Protein AF-A0A8J2HDI1-F1 (afdb_monomer_lite)

Secondary structure (DSSP, 8-state):
-HHHHHHHHHHHHHTT-HHHHHH-HHHHHHHHHHHHHTTS-HHHHHHHHHHHHHHTHHHHHHTHHHHHIIIIII-HHHH--TT-S--STHHHHHHHHHHHHHH-SPPPGGGG-

Radius of gyration: 18.05 Å; chains: 1; bounding box: 37×50×41 Å

pLDDT: mean 78.97, std 8.66, range [44.94, 89.06]

Structure (mmCIF, N/CA/C/O backbone):
data_AF-A0A8J2HDI1-F1
#
_entry.id   AF-A0A8J2HDI1-F1
#
loop_
_atom_site.group_PDB
_atom_site.id
_atom_site.type_symbol
_atom_site.label_atom_id
_atom_site.label_alt_id
_atom_site.label_comp_id
_atom_site.label_asym_id
_atom_site.label_entity_id
_atom_site.label_seq_id
_atom_site.pdbx_PDB_ins_code
_atom_site.Cartn_x
_atom_site.Cartn_y
_atom_site.Cartn_z
_atom_site.occupancy
_atom_site.B_iso_or_equiv
_atom_site.auth_seq_id
_atom_site.auth_comp_id
_atom_site.auth_asym_id
_atom_site.auth_atom_id
_atom_site.pdbx_PDB_model_num
ATOM 1 N N . MET A 1 1 ? 8.992 -4.449 -4.730 1.00 56.69 1 MET A N 1
ATOM 2 C CA . MET A 1 1 ? 9.038 -4.461 -3.252 1.00 56.69 1 MET A CA 1
ATOM 3 C C . MET A 1 1 ? 9.467 -3.105 -2.690 1.00 56.69 1 MET A C 1
ATOM 5 O O . MET A 1 1 ? 8.625 -2.452 -2.093 1.00 56.69 1 MET A O 1
ATOM 9 N N . PHE A 1 2 ? 10.698 -2.624 -2.924 1.00 65.44 2 PHE A N 1
ATOM 10 C CA . PHE A 1 2 ? 11.190 -1.365 -2.320 1.00 65.44 2 PHE A CA 1
ATOM 11 C C . PHE A 1 2 ? 10.378 -0.112 -2.709 1.00 65.44 2 PHE A C 1
ATOM 13 O O . PHE A 1 2 ? 10.283 0.841 -1.946 1.00 65.44 2 PHE A O 1
ATOM 20 N N . GLU A 1 3 ? 9.742 -0.105 -3.879 1.00 72.00 3 GLU A N 1
ATOM 21 C CA . GLU A 1 3 ? 8.920 1.035 -4.310 1.00 72.00 3 GLU A CA 1
ATOM 22 C C . GLU A 1 3 ? 7.535 1.073 -3.707 1.00 72.00 3 GLU A C 1
ATOM 24 O O . GLU A 1 3 ? 7.031 2.148 -3.411 1.00 72.00 3 GLU A O 1
ATOM 29 N N . ILE A 1 4 ? 6.938 -0.097 -3.506 1.00 74.50 4 ILE A N 1
ATOM 30 C CA . ILE A 1 4 ? 5.657 -0.211 -2.817 1.00 74.50 4 ILE A CA 1
ATOM 31 C C . ILE A 1 4 ? 5.845 0.199 -1.361 1.00 74.50 4 ILE A C 1
ATOM 33 O O . ILE A 1 4 ? 5.030 0.941 -0.829 1.00 74.50 4 ILE A O 1
ATOM 37 N N . TYR A 1 5 ? 6.977 -0.176 -0.764 1.00 78.31 5 TYR A N 1
ATOM 38 C CA . TYR A 1 5 ? 7.394 0.324 0.539 1.00 78.31 5 TYR A CA 1
ATOM 39 C C . TYR A 1 5 ? 7.503 1.850 0.580 1.00 78.31 5 TYR A C 1
ATOM 41 O O . 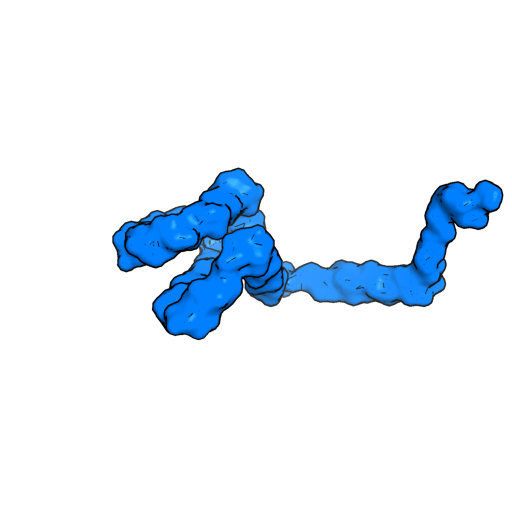TYR A 1 5 ? 6.859 2.487 1.409 1.00 78.31 5 TYR A O 1
ATOM 49 N N . GLN A 1 6 ? 8.234 2.456 -0.360 1.00 79.44 6 GLN A N 1
ATOM 50 C CA . GLN A 1 6 ? 8.319 3.916 -0.437 1.00 79.44 6 GLN A CA 1
ATOM 51 C C . GLN A 1 6 ? 6.963 4.581 -0.699 1.00 79.44 6 GLN A C 1
ATOM 53 O O . GLN A 1 6 ? 6.709 5.658 -0.171 1.00 79.44 6 GLN A O 1
ATOM 58 N N . ALA A 1 7 ? 6.094 3.969 -1.502 1.00 81.94 7 ALA A N 1
ATOM 59 C CA . ALA A 1 7 ? 4.758 4.484 -1.770 1.00 81.94 7 ALA A CA 1
ATOM 60 C C . ALA A 1 7 ? 3.865 4.423 -0.522 1.00 81.94 7 ALA A C 1
ATOM 62 O O . ALA A 1 7 ? 3.168 5.394 -0.235 1.00 81.94 7 ALA A O 1
ATOM 63 N N . ILE A 1 8 ? 3.934 3.333 0.251 1.00 82.00 8 ILE A N 1
ATOM 64 C CA . ILE A 1 8 ? 3.245 3.202 1.540 1.00 82.00 8 ILE A CA 1
ATOM 65 C C . ILE A 1 8 ? 3.752 4.258 2.514 1.00 82.00 8 ILE A C 1
ATOM 67 O O . ILE A 1 8 ? 2.925 4.998 3.032 1.00 82.00 8 ILE A O 1
ATOM 71 N N . ILE A 1 9 ? 5.070 4.416 2.676 1.00 82.94 9 ILE A N 1
ATOM 72 C CA . ILE A 1 9 ? 5.635 5.433 3.577 1.00 82.94 9 ILE A CA 1
ATOM 73 C C . ILE A 1 9 ? 5.221 6.845 3.163 1.00 82.94 9 ILE A C 1
ATOM 75 O O . ILE A 1 9 ? 4.746 7.631 3.974 1.00 82.94 9 ILE A O 1
ATOM 79 N N . LYS A 1 10 ? 5.356 7.189 1.878 1.00 85.81 10 LYS A N 1
ATOM 80 C CA . LYS A 1 10 ? 4.947 8.514 1.396 1.00 85.81 10 LYS A CA 1
ATOM 81 C C . LYS A 1 10 ? 3.469 8.772 1.670 1.00 85.81 10 LYS A C 1
ATOM 83 O O . LYS A 1 10 ? 3.098 9.894 2.006 1.00 85.81 10 LYS A O 1
ATOM 88 N N . LYS A 1 11 ? 2.626 7.744 1.537 1.00 86.12 11 LYS A N 1
ATOM 89 C CA . LYS A 1 11 ? 1.195 7.865 1.803 1.00 86.12 11 LYS A CA 1
ATOM 90 C C . LYS A 1 11 ? 0.883 7.942 3.297 1.00 86.12 11 LYS A C 1
ATOM 92 O O . LYS A 1 11 ? 0.012 8.727 3.654 1.00 86.12 11 LYS A O 1
ATOM 97 N N . THR A 1 12 ? 1.577 7.194 4.156 1.00 84.44 12 THR A N 1
ATOM 98 C CA . THR A 1 12 ? 1.414 7.294 5.617 1.00 84.44 12 THR A CA 1
ATOM 99 C C . THR A 1 12 ? 1.789 8.684 6.108 1.00 84.44 12 THR A C 1
ATOM 101 O O . THR A 1 12 ? 1.011 9.283 6.841 1.00 84.44 12 THR A O 1
ATOM 104 N N . THR A 1 13 ? 2.900 9.246 5.622 1.00 85.69 13 THR A N 1
ATOM 105 C CA . THR A 1 13 ? 3.313 10.620 5.949 1.00 85.69 13 THR A CA 1
ATOM 106 C C . THR A 1 13 ? 2.314 11.650 5.418 1.00 85.69 13 THR A C 1
ATOM 108 O O . THR A 1 13 ? 1.929 12.568 6.133 1.00 85.69 13 THR A O 1
ATOM 111 N N . ALA A 1 14 ? 1.814 11.486 4.187 1.00 86.62 14 ALA A N 1
ATOM 112 C CA . ALA A 1 14 ? 0.796 12.384 3.631 1.00 86.62 14 ALA A CA 1
ATOM 113 C C . ALA A 1 14 ? -0.531 12.358 4.414 1.00 86.62 14 ALA A C 1
ATOM 115 O O . ALA A 1 14 ? -1.268 13.341 4.410 1.00 86.62 14 ALA A O 1
ATOM 116 N N . LEU A 1 15 ? -0.842 11.237 5.068 1.00 85.38 15 LEU A N 1
ATOM 117 C CA . LEU A 1 15 ? -2.024 11.068 5.914 1.00 85.38 15 LEU A CA 1
ATOM 118 C C . LEU A 1 15 ? -1.760 11.388 7.396 1.00 85.38 15 LEU A C 1
ATOM 120 O O . LEU A 1 15 ? -2.685 11.249 8.190 1.00 85.38 15 LEU A O 1
ATOM 124 N N . LYS A 1 16 ? -0.544 11.830 7.758 1.00 85.44 16 LYS A N 1
ATOM 125 C CA . LYS A 1 16 ? -0.118 12.119 9.140 1.00 85.44 16 LYS A CA 1
ATOM 126 C C . LYS A 1 16 ? -0.303 10.930 10.098 1.00 85.44 16 LYS A C 1
ATOM 128 O O . LYS A 1 16 ? -0.759 11.090 11.224 1.00 85.44 16 LYS A O 1
ATOM 133 N N . LEU A 1 17 ? -0.022 9.721 9.607 1.00 83.44 17 LEU A N 1
ATOM 134 C CA . LEU A 1 17 ? -0.140 8.461 10.359 1.00 83.44 17 LEU A CA 1
ATOM 135 C C . LEU A 1 17 ? 1.201 7.996 10.952 1.00 83.44 17 LEU A C 1
ATOM 137 O O . LEU A 1 17 ? 1.280 6.920 11.534 1.00 83.44 17 LEU A O 1
ATOM 141 N N . ASP A 1 18 ? 2.262 8.768 10.751 1.00 83.44 18 ASP A N 1
ATOM 142 C CA . ASP A 1 18 ? 3.635 8.486 11.164 1.00 83.44 18 ASP A CA 1
ATOM 143 C C . ASP A 1 18 ? 3.762 8.275 12.676 1.00 83.44 18 ASP A C 1
ATOM 145 O O . ASP A 1 18 ? 4.265 7.232 13.090 1.00 83.44 18 ASP A O 1
ATOM 149 N N . THR A 1 19 ? 3.203 9.172 13.489 1.00 83.00 19 THR A N 1
ATOM 150 C CA . THR A 1 19 ? 3.203 9.042 14.956 1.00 83.00 19 THR A CA 1
ATOM 151 C C . THR A 1 19 ? 2.489 7.773 15.426 1.00 83.00 19 THR A C 1
ATOM 153 O O . THR A 1 19 ? 3.024 7.021 16.233 1.00 83.00 19 THR A O 1
ATOM 156 N N . LEU A 1 20 ? 1.329 7.454 14.841 1.00 80.81 20 LEU A N 1
ATOM 157 C CA . LEU A 1 20 ? 0.558 6.247 15.171 1.00 80.81 20 LEU A CA 1
ATOM 158 C C . LEU A 1 20 ? 1.324 4.953 14.860 1.00 80.81 20 LEU A C 1
ATOM 160 O O . LEU A 1 20 ? 1.240 3.978 15.606 1.00 80.81 20 LEU A O 1
ATOM 164 N N . ILE A 1 21 ? 2.081 4.937 13.761 1.00 82.00 21 ILE A N 1
ATOM 165 C CA . ILE A 1 21 ? 2.916 3.793 13.371 1.00 82.00 21 ILE A CA 1
ATOM 166 C C . ILE A 1 21 ? 4.150 3.685 14.276 1.00 82.00 21 ILE A C 1
ATOM 168 O O . ILE A 1 21 ? 4.669 2.588 14.485 1.00 82.00 21 ILE A O 1
ATOM 172 N N . GLU A 1 22 ? 4.657 4.797 14.799 1.00 83.19 22 GLU A N 1
ATOM 173 C CA . GLU A 1 22 ? 5.800 4.785 15.708 1.00 83.19 22 GLU A CA 1
ATOM 174 C C . GLU A 1 22 ? 5.430 4.349 17.125 1.00 83.19 22 GLU A C 1
ATOM 176 O O . GLU A 1 22 ? 6.159 3.548 17.710 1.00 83.19 22 GLU A O 1
ATOM 181 N N . GLU A 1 23 ? 4.288 4.806 17.630 1.00 86.31 23 GLU A N 1
ATOM 182 C CA . GLU A 1 23 ? 3.813 4.535 18.989 1.00 86.31 23 GLU A CA 1
ATOM 183 C C . GLU A 1 23 ? 3.250 3.117 19.163 1.00 86.31 23 GLU A C 1
ATOM 185 O O . GLU A 1 23 ? 3.318 2.554 20.256 1.00 86.31 23 GLU A O 1
ATOM 190 N N . ARG A 1 24 ? 2.693 2.518 18.100 1.00 87.12 24 ARG A N 1
ATOM 191 C CA . ARG A 1 24 ? 2.010 1.217 18.174 1.00 87.12 24 ARG A CA 1
ATOM 192 C C . ARG A 1 24 ? 2.656 0.173 17.265 1.00 87.12 24 ARG A C 1
ATOM 194 O O . ARG A 1 24 ? 2.500 0.194 16.043 1.00 87.12 24 ARG A O 1
ATOM 201 N N . GLU A 1 25 ? 3.308 -0.824 17.865 1.00 86.94 25 GLU A N 1
ATOM 202 C CA . GLU A 1 25 ? 3.968 -1.912 17.118 1.00 86.94 25 GLU A CA 1
ATOM 203 C C . GLU A 1 25 ? 2.975 -2.739 16.275 1.00 86.94 25 GLU A C 1
ATOM 205 O O . GLU A 1 25 ? 3.318 -3.222 15.195 1.00 86.94 25 GLU A O 1
ATOM 210 N N . GLU A 1 26 ? 1.713 -2.833 16.699 1.00 85.50 26 GLU A N 1
ATOM 211 C CA . GLU A 1 26 ? 0.642 -3.513 15.957 1.00 85.50 26 GLU A CA 1
ATOM 212 C C . GLU A 1 26 ? 0.461 -2.942 14.539 1.00 85.50 26 GLU A C 1
ATOM 214 O O . GLU A 1 26 ? 0.343 -3.691 13.562 1.00 85.50 26 GLU A O 1
ATOM 219 N N . PHE A 1 27 ? 0.554 -1.616 14.394 1.00 84.81 27 PHE A N 1
ATOM 220 C CA . PHE A 1 27 ? 0.443 -0.933 13.105 1.00 84.81 27 PHE A CA 1
ATOM 221 C C . PHE A 1 27 ? 1.654 -1.211 12.212 1.00 84.81 27 PHE A C 1
ATOM 223 O O . PHE A 1 27 ? 1.503 -1.388 10.999 1.00 84.81 27 PHE A O 1
ATOM 230 N N . ARG A 1 28 ? 2.855 -1.343 12.789 1.00 85.94 28 ARG A N 1
ATOM 231 C CA . ARG A 1 28 ? 4.060 -1.745 12.043 1.00 85.94 28 ARG A CA 1
ATOM 232 C C . ARG A 1 28 ? 3.933 -3.163 11.513 1.00 85.94 28 ARG A C 1
ATOM 234 O O . ARG A 1 28 ? 4.252 -3.416 10.349 1.00 85.94 28 ARG A O 1
ATOM 241 N N . VAL A 1 29 ? 3.434 -4.088 12.331 1.00 87.88 29 VAL A N 1
ATOM 242 C CA . VAL A 1 29 ? 3.163 -5.467 11.906 1.00 87.88 29 VAL A CA 1
ATOM 243 C C . VAL A 1 29 ? 2.123 -5.489 10.785 1.00 87.88 29 VAL A C 1
ATOM 245 O O . VAL A 1 29 ? 2.302 -6.205 9.798 1.00 87.88 29 VAL A O 1
ATOM 248 N N . LEU A 1 30 ? 1.072 -4.676 10.878 1.00 86.50 30 LEU A N 1
ATOM 249 C CA . LEU A 1 30 ? 0.047 -4.591 9.843 1.00 86.50 30 LEU A CA 1
ATOM 250 C C . LEU A 1 30 ? 0.584 -4.000 8.528 1.00 86.50 30 LEU A C 1
ATOM 252 O O . LEU A 1 30 ? 0.292 -4.534 7.457 1.00 86.50 30 LEU A O 1
ATOM 256 N N . ILE A 1 31 ? 1.446 -2.982 8.583 1.00 84.19 31 ILE A N 1
ATOM 257 C CA . ILE A 1 31 ? 2.147 -2.456 7.401 1.00 84.19 31 ILE A CA 1
ATOM 258 C C . ILE A 1 31 ? 3.060 -3.516 6.779 1.00 84.19 31 ILE A C 1
ATOM 260 O O . ILE A 1 31 ? 3.076 -3.671 5.558 1.00 84.19 31 ILE A O 1
ATOM 264 N N . ARG A 1 32 ? 3.781 -4.303 7.587 1.00 86.00 32 ARG A N 1
ATOM 265 C CA . ARG A 1 32 ? 4.584 -5.435 7.089 1.00 86.00 32 ARG A CA 1
ATOM 266 C C . ARG A 1 32 ? 3.711 -6.480 6.388 1.00 86.00 32 ARG A C 1
ATOM 268 O O . ARG A 1 32 ? 4.085 -6.953 5.315 1.00 86.00 32 ARG A O 1
ATOM 275 N N . LYS A 1 33 ? 2.528 -6.791 6.930 1.00 87.81 33 LYS A N 1
ATOM 276 C CA . LYS A 1 33 ? 1.551 -7.680 6.278 1.00 87.81 33 LYS A CA 1
ATOM 277 C C . LYS A 1 33 ? 1.061 -7.096 4.952 1.00 87.81 33 LYS A C 1
ATOM 279 O O . LYS A 1 33 ? 1.097 -7.801 3.949 1.00 87.81 33 LYS A O 1
ATOM 284 N N . LEU A 1 34 ? 0.711 -5.807 4.910 1.00 84.56 34 LEU A N 1
ATOM 285 C CA . LEU A 1 34 ? 0.349 -5.094 3.676 1.00 84.56 34 LEU A CA 1
ATOM 286 C C . LEU A 1 34 ? 1.462 -5.165 2.621 1.00 84.56 34 LEU A C 1
ATOM 288 O O . LEU A 1 34 ? 1.193 -5.431 1.455 1.00 84.56 34 LEU A O 1
ATOM 292 N N . LEU A 1 35 ? 2.724 -4.991 3.014 1.00 83.31 35 LEU A N 1
ATOM 293 C CA . LEU A 1 35 ? 3.872 -5.133 2.110 1.00 83.31 35 LEU A CA 1
ATOM 294 C C . LEU A 1 35 ? 4.018 -6.561 1.577 1.00 83.31 35 LEU A C 1
ATOM 296 O O . LEU A 1 35 ? 4.341 -6.748 0.402 1.00 83.31 35 LEU A O 1
ATOM 300 N N . GLY A 1 36 ? 3.756 -7.555 2.427 1.00 85.06 36 GLY A N 1
ATOM 301 C CA . GLY A 1 36 ? 3.734 -8.967 2.053 1.00 85.06 36 GLY A CA 1
ATOM 302 C C . GLY A 1 36 ? 2.658 -9.287 1.015 1.00 85.06 36 GLY A C 1
ATOM 303 O O . GLY A 1 36 ? 2.917 -10.065 0.099 1.00 85.06 36 GLY A O 1
ATOM 304 N N . LEU A 1 37 ? 1.499 -8.621 1.078 1.00 84.75 37 LEU A N 1
ATOM 305 C CA . LEU A 1 37 ? 0.432 -8.770 0.078 1.00 84.75 37 LEU A CA 1
ATOM 306 C C . LEU A 1 37 ? 0.912 -8.427 -1.334 1.00 84.75 37 LEU A C 1
ATOM 308 O O . LEU A 1 37 ? 0.527 -9.081 -2.295 1.00 84.75 37 LEU A O 1
ATOM 312 N N . ALA A 1 38 ? 1.826 -7.468 -1.474 1.00 82.38 38 ALA A N 1
ATOM 313 C CA . ALA A 1 38 ? 2.366 -7.083 -2.776 1.00 82.38 38 ALA A CA 1
ATOM 314 C C . ALA A 1 38 ? 3.202 -8.193 -3.447 1.00 82.38 38 ALA A C 1
ATOM 316 O O . ALA A 1 38 ? 3.535 -8.092 -4.631 1.00 82.38 38 ALA A O 1
ATOM 317 N N . LEU A 1 39 ? 3.570 -9.241 -2.705 1.00 83.62 39 LEU A N 1
ATOM 318 C CA . LEU A 1 39 ? 4.288 -10.405 -3.219 1.00 83.62 39 LEU A CA 1
ATOM 319 C C . LEU A 1 39 ? 3.354 -11.519 -3.705 1.00 83.62 39 LEU A C 1
ATOM 321 O O . LEU A 1 39 ? 3.846 -12.451 -4.332 1.00 83.62 39 LEU A O 1
ATOM 325 N N . LEU A 1 40 ? 2.046 -11.436 -3.451 1.00 85.94 40 LEU A N 1
ATOM 326 C CA . LEU A 1 40 ? 1.063 -12.418 -3.912 1.00 85.94 40 LEU A CA 1
ATOM 327 C C . LEU A 1 40 ? 0.614 -12.141 -5.360 1.00 85.94 40 LEU A C 1
ATOM 329 O O . LEU A 1 40 ? 0.676 -10.997 -5.830 1.00 85.94 40 LEU A O 1
ATOM 333 N N . PRO A 1 41 ? 0.161 -13.169 -6.100 1.00 82.25 41 PRO A N 1
ATOM 334 C CA . PRO A 1 41 ? -0.504 -12.971 -7.384 1.00 82.25 41 PRO A CA 1
ATOM 335 C C . PRO A 1 41 ? -1.786 -12.147 -7.202 1.00 82.25 41 PRO A C 1
ATOM 337 O O . PRO A 1 41 ? -2.462 -12.242 -6.180 1.00 82.25 41 PRO A O 1
ATOM 340 N N . ALA A 1 42 ? -2.139 -11.339 -8.207 1.00 80.12 42 ALA A N 1
ATOM 341 C CA . ALA A 1 42 ? -3.258 -10.393 -8.127 1.00 80.12 42 ALA A CA 1
ATOM 342 C C . ALA A 1 42 ? -4.609 -11.040 -7.763 1.00 80.12 42 ALA A C 1
ATOM 344 O O . ALA A 1 42 ? -5.426 -10.408 -7.098 1.00 80.12 42 ALA A O 1
ATOM 345 N N . THR A 1 43 ? -4.815 -12.305 -8.137 1.00 82.94 43 THR A N 1
ATOM 346 C CA . THR A 1 43 ? -6.003 -13.100 -7.786 1.00 82.94 43 THR A CA 1
ATOM 347 C C . THR A 1 43 ? -6.147 -13.321 -6.281 1.00 82.94 43 THR A C 1
ATOM 349 O O . THR A 1 43 ? -7.258 -13.284 -5.754 1.00 82.94 43 THR A O 1
ATOM 352 N N . ASP A 1 44 ? -5.025 -13.505 -5.585 1.00 85.25 44 ASP A N 1
ATOM 353 C CA . ASP A 1 44 ? -4.998 -13.844 -4.161 1.00 85.25 44 ASP A CA 1
ATOM 354 C C . ASP A 1 44 ? -4.876 -12.599 -3.281 1.00 85.25 44 ASP A C 1
ATOM 356 O O . ASP A 1 44 ? -5.267 -12.629 -2.115 1.00 85.25 44 ASP A O 1
ATOM 360 N N . ILE A 1 45 ? -4.405 -11.479 -3.844 1.00 85.56 45 ILE A N 1
ATOM 361 C CA . ILE A 1 45 ? -4.321 -10.188 -3.148 1.00 85.56 45 ILE A CA 1
ATOM 362 C C . ILE A 1 45 ? -5.693 -9.759 -2.628 1.00 85.56 45 ILE A C 1
ATOM 364 O O . ILE A 1 45 ? -5.782 -9.356 -1.474 1.00 85.56 45 ILE A O 1
ATOM 368 N N . ASN A 1 46 ? -6.757 -9.885 -3.428 1.00 83.88 46 ASN A N 1
ATOM 369 C CA . ASN A 1 46 ? -8.108 -9.492 -3.010 1.00 83.88 46 ASN A CA 1
ATOM 370 C C . ASN A 1 46 ? -8.582 -10.285 -1.789 1.00 83.88 46 ASN A C 1
ATOM 372 O O . ASN A 1 46 ? -8.942 -9.696 -0.772 1.00 83.88 46 ASN A O 1
ATOM 376 N N . LYS A 1 47 ? -8.485 -11.619 -1.854 1.00 86.88 47 LYS A N 1
ATOM 377 C CA . LYS A 1 47 ? -8.872 -12.512 -0.751 1.00 86.88 47 LYS A CA 1
ATOM 378 C C . LYS A 1 47 ? -8.050 -12.244 0.508 1.00 86.88 47 LYS A C 1
ATOM 380 O O . LYS A 1 47 ? -8.583 -12.194 1.613 1.00 86.88 47 LYS A O 1
ATOM 385 N N . ALA A 1 48 ? -6.744 -12.049 0.349 1.00 87.19 48 ALA A N 1
ATOM 386 C CA . ALA A 1 48 ? -5.850 -11.800 1.468 1.00 87.19 48 ALA A CA 1
ATOM 387 C C . ALA A 1 48 ? -6.063 -10.404 2.089 1.00 87.19 48 ALA A C 1
ATOM 389 O O . ALA A 1 48 ? -5.943 -10.257 3.305 1.00 87.19 48 ALA A O 1
ATOM 390 N N . PHE A 1 49 ? -6.448 -9.397 1.297 1.00 84.19 49 PHE A N 1
ATOM 391 C CA . PHE A 1 49 ? -6.867 -8.086 1.802 1.00 84.19 49 PHE A CA 1
ATOM 392 C C . PHE A 1 49 ? -8.198 -8.148 2.555 1.00 84.19 49 PHE A C 1
ATOM 394 O O . PHE A 1 49 ? -8.303 -7.556 3.626 1.00 84.19 49 PHE A O 1
ATOM 401 N N . GLU A 1 50 ? -9.196 -8.874 2.047 1.00 86.31 50 GLU A N 1
ATOM 402 C CA . GLU A 1 50 ? -10.466 -9.086 2.757 1.00 86.31 50 GLU A CA 1
ATOM 403 C C . GLU A 1 50 ? -10.240 -9.787 4.099 1.00 86.31 50 GLU A C 1
ATOM 405 O O . GLU A 1 50 ? -10.766 -9.365 5.131 1.00 86.31 50 GLU A O 1
ATOM 410 N N . TRP A 1 51 ? -9.387 -10.814 4.110 1.00 89.06 51 TRP A N 1
ATOM 411 C CA . TRP A 1 51 ? -8.970 -11.479 5.339 1.00 89.06 51 TRP A CA 1
ATOM 412 C C . TRP A 1 51 ? -8.267 -10.510 6.301 1.00 89.06 51 TRP A C 1
ATOM 414 O O . TRP A 1 51 ? -8.566 -10.511 7.497 1.00 89.06 51 TRP A O 1
ATOM 424 N N . LEU A 1 52 ? -7.380 -9.642 5.800 1.00 86.94 52 LEU A N 1
ATOM 425 C CA . LEU A 1 52 ? -6.694 -8.629 6.608 1.00 86.94 52 LEU A CA 1
ATOM 426 C C . LEU A 1 52 ? -7.688 -7.633 7.231 1.00 86.94 52 LEU A C 1
ATOM 428 O O . LEU A 1 52 ? -7.585 -7.335 8.418 1.00 86.94 52 LEU A O 1
ATOM 432 N N . ILE A 1 53 ? -8.665 -7.157 6.451 1.00 85.31 53 ILE A N 1
ATOM 433 C CA . ILE A 1 53 ? -9.709 -6.231 6.912 1.00 85.31 53 ILE A CA 1
ATOM 434 C C . ILE A 1 53 ? -10.545 -6.873 8.018 1.00 85.31 53 ILE A C 1
ATOM 436 O O . ILE A 1 53 ? -10.798 -6.239 9.039 1.00 85.31 53 ILE A O 1
ATOM 440 N N . ASN A 1 54 ? -10.946 -8.132 7.836 1.00 87.38 54 ASN A N 1
ATOM 441 C CA . ASN A 1 54 ? -11.800 -8.830 8.791 1.00 87.38 54 ASN A CA 1
ATOM 442 C C . ASN A 1 54 ? -11.084 -9.163 10.107 1.00 87.38 54 ASN A C 1
ATOM 444 O O . ASN A 1 54 ? -11.702 -9.048 11.162 1.00 87.38 54 ASN A O 1
ATOM 448 N N . ASN A 1 55 ? -9.795 -9.517 10.062 1.00 88.31 55 ASN A N 1
ATOM 449 C CA . ASN A 1 55 ? -9.020 -9.853 11.264 1.00 88.31 55 ASN A CA 1
ATOM 450 C C . ASN A 1 55 ? -8.501 -8.634 12.036 1.00 88.31 55 ASN A C 1
ATOM 452 O O . ASN A 1 55 ? -8.157 -8.770 13.204 1.00 88.31 55 ASN A O 1
ATOM 456 N N . HIS A 1 56 ? -8.421 -7.458 11.404 1.00 86.19 56 HIS A N 1
ATOM 457 C CA . HIS A 1 56 ? -7.835 -6.246 12.001 1.00 86.19 56 HIS A CA 1
ATOM 458 C C . HIS A 1 56 ? -8.799 -5.050 11.963 1.00 86.19 56 HIS A C 1
ATOM 460 O O . HIS A 1 56 ? -8.363 -3.909 11.826 1.00 86.19 56 HIS A O 1
ATOM 466 N N . LYS A 1 57 ? -10.116 -5.295 12.055 1.00 83.06 57 LYS A N 1
ATOM 467 C CA . LYS A 1 57 ? -11.183 -4.293 11.834 1.00 83.06 57 LYS A CA 1
ATOM 468 C C . LYS A 1 57 ? -10.968 -2.954 12.549 1.00 83.06 57 LYS A C 1
ATOM 470 O O . LYS A 1 57 ? -11.203 -1.912 11.940 1.00 83.06 57 LYS A O 1
ATOM 475 N N . GLU A 1 58 ? -10.534 -2.972 13.808 1.00 83.94 58 GLU A N 1
ATOM 476 C CA . GLU A 1 58 ? -10.319 -1.754 14.602 1.00 83.94 58 GLU A CA 1
ATOM 477 C C . GLU A 1 58 ? -9.139 -0.928 14.071 1.00 83.94 58 GLU A C 1
ATOM 479 O O . GLU A 1 58 ? -9.321 0.231 13.704 1.00 83.94 58 GLU A O 1
ATOM 484 N N . MET A 1 59 ? -7.971 -1.548 13.876 1.00 81.25 59 MET A N 1
ATOM 485 C CA . MET A 1 59 ? -6.787 -0.892 13.294 1.00 81.25 59 MET A CA 1
ATOM 486 C C . MET A 1 59 ? -7.021 -0.412 11.853 1.00 81.25 59 MET A C 1
ATOM 488 O O . MET A 1 59 ? -6.559 0.652 11.441 1.00 81.25 59 MET A O 1
ATOM 492 N N . ILE A 1 60 ? -7.772 -1.184 11.063 1.00 81.56 60 ILE A N 1
ATOM 493 C CA . ILE A 1 60 ? -8.138 -0.838 9.682 1.00 81.56 60 ILE A CA 1
ATOM 494 C C . ILE A 1 60 ? -8.995 0.435 9.652 1.00 81.56 60 ILE A C 1
ATOM 496 O O . ILE A 1 60 ? -8.897 1.214 8.702 1.00 81.56 60 ILE A O 1
ATOM 500 N N . LYS A 1 61 ? -9.825 0.670 10.679 1.00 83.25 61 LYS A N 1
ATOM 501 C CA . LYS A 1 61 ? -10.659 1.874 10.791 1.00 83.25 61 LYS A CA 1
ATOM 502 C C . LYS A 1 61 ? -9.798 3.128 10.941 1.00 83.25 61 LYS A C 1
ATOM 504 O O . LYS A 1 61 ? -10.084 4.131 10.290 1.00 83.25 61 LYS A O 1
ATOM 509 N N . GLU A 1 62 ? -8.725 3.042 11.721 1.00 81.88 62 GLU A N 1
ATOM 510 C CA . GLU A 1 62 ? -7.738 4.117 11.884 1.00 81.88 62 GLU A CA 1
ATOM 511 C C . GLU A 1 62 ? -6.915 4.336 10.601 1.00 81.88 62 GLU A C 1
ATOM 513 O O . GLU A 1 62 ? -6.622 5.467 10.221 1.00 81.88 62 GLU A O 1
ATOM 518 N N . LEU A 1 63 ? -6.643 3.269 9.842 1.00 81.38 63 LEU A N 1
ATOM 519 C CA . LEU A 1 63 ? -5.937 3.323 8.554 1.00 81.38 63 LEU A CA 1
ATOM 520 C C . LEU A 1 63 ? -6.858 3.449 7.332 1.00 81.38 63 LEU A C 1
ATOM 522 O O . LEU A 1 63 ? -6.415 3.234 6.198 1.00 81.38 63 LEU A O 1
ATOM 526 N N . LYS A 1 64 ? -8.134 3.811 7.516 1.00 82.19 64 LYS A N 1
ATOM 527 C CA . LYS A 1 64 ? -9.143 3.798 6.444 1.00 82.19 64 LYS A CA 1
ATOM 528 C C . LYS A 1 64 ? -8.708 4.602 5.219 1.00 82.19 64 LYS A C 1
ATOM 530 O O . LYS A 1 64 ? -8.916 4.159 4.092 1.00 82.19 64 LYS A O 1
ATOM 535 N N . GLY A 1 65 ? -8.068 5.756 5.424 1.00 81.69 65 GLY A N 1
ATOM 536 C CA . GLY A 1 65 ? -7.555 6.594 4.333 1.00 81.69 65 GLY A CA 1
ATOM 537 C C . GLY A 1 65 ? -6.453 5.916 3.514 1.00 81.69 65 GLY A C 1
ATOM 538 O O . GLY A 1 65 ? -6.398 6.072 2.292 1.00 81.69 65 GLY A O 1
ATOM 539 N N . LEU A 1 66 ? -5.607 5.120 4.169 1.00 81.62 66 LEU A N 1
ATOM 540 C CA . LEU A 1 66 ? -4.551 4.363 3.514 1.00 81.62 66 LEU A CA 1
ATOM 541 C C . LEU A 1 66 ? -5.146 3.186 2.735 1.00 81.62 66 LEU A C 1
ATOM 543 O O . LEU A 1 66 ? -4.915 3.078 1.534 1.00 81.62 66 LEU A O 1
ATOM 547 N N . ILE A 1 67 ? -5.968 2.358 3.386 1.00 81.50 67 ILE A N 1
ATOM 548 C CA . ILE A 1 67 ? -6.620 1.187 2.774 1.00 81.50 67 ILE A CA 1
ATOM 549 C C . ILE A 1 67 ? -7.463 1.597 1.559 1.00 81.50 67 ILE A C 1
ATOM 551 O O . ILE A 1 67 ? -7.354 0.987 0.497 1.00 81.50 67 ILE A O 1
ATOM 555 N N . ARG A 1 68 ? -8.246 2.676 1.680 1.00 82.44 68 ARG A N 1
ATOM 556 C CA . ARG A 1 68 ? -9.081 3.195 0.590 1.00 82.44 68 ARG A CA 1
ATOM 557 C C . ARG A 1 68 ? -8.258 3.614 -0.624 1.00 82.44 68 ARG A C 1
ATOM 559 O O . ARG A 1 68 ? -8.610 3.268 -1.746 1.00 82.44 68 ARG A O 1
ATOM 566 N N . TYR A 1 69 ? -7.144 4.313 -0.411 1.00 82.88 69 TYR A N 1
ATOM 567 C CA . TYR A 1 69 ? -6.242 4.691 -1.499 1.00 82.88 69 TYR A CA 1
ATOM 568 C C . TYR A 1 69 ? -5.690 3.461 -2.237 1.00 82.88 69 TYR A C 1
ATOM 570 O O . TYR A 1 69 ? -5.632 3.443 -3.468 1.00 82.88 69 TYR A O 1
ATOM 578 N N . TRP A 1 70 ? -5.329 2.410 -1.500 1.00 78.31 70 TRP A N 1
ATOM 579 C CA . TRP A 1 70 ? -4.845 1.169 -2.105 1.00 78.31 70 TRP A CA 1
ATOM 580 C C . TRP A 1 70 ? -5.931 0.447 -2.911 1.00 78.31 70 TRP A C 1
ATOM 582 O O . TRP A 1 70 ? -5.650 -0.011 -4.019 1.00 78.31 70 TRP A O 1
ATOM 592 N N . PHE A 1 71 ? -7.164 0.410 -2.402 1.00 74.12 71 PHE A N 1
ATOM 593 C CA . PHE A 1 71 ? -8.289 -0.261 -3.056 1.00 74.12 71 PHE A CA 1
ATOM 594 C C . PHE A 1 71 ? -8.795 0.494 -4.293 1.00 74.12 71 PHE A C 1
ATOM 596 O O . PHE A 1 71 ? -8.907 -0.077 -5.375 1.00 74.12 71 PHE A O 1
ATOM 603 N N . GLU A 1 72 ? -9.065 1.791 -4.151 1.00 77.31 72 GLU A N 1
ATOM 604 C CA . GLU A 1 72 ? -9.731 2.582 -5.189 1.00 77.31 72 GLU A CA 1
ATOM 605 C C . GLU A 1 72 ? -8.748 3.134 -6.227 1.00 77.31 72 GLU A C 1
ATOM 607 O O . GLU A 1 72 ? -9.067 3.205 -7.412 1.00 77.31 72 GLU A O 1
ATOM 612 N N . THR A 1 73 ? -7.547 3.544 -5.800 1.00 78.75 73 THR A N 1
ATOM 613 C CA . THR A 1 73 ? -6.612 4.271 -6.675 1.00 78.75 73 THR A CA 1
ATOM 614 C C . THR A 1 73 ? -5.550 3.366 -7.287 1.00 78.75 73 THR A C 1
ATOM 616 O O . THR A 1 73 ? -5.303 3.429 -8.493 1.00 78.75 73 THR A O 1
ATOM 619 N N . VAL A 1 74 ? -4.887 2.538 -6.475 1.00 77.69 74 VAL A N 1
ATOM 620 C CA . VAL A 1 74 ? -3.763 1.722 -6.964 1.00 77.69 74 VAL A CA 1
ATOM 621 C C . VAL A 1 74 ? -4.261 0.484 -7.701 1.00 77.69 74 VAL A C 1
ATOM 623 O O . VAL A 1 74 ? -3.731 0.184 -8.767 1.00 77.69 74 VAL A O 1
ATOM 626 N N . LYS A 1 75 ? -5.314 -0.163 -7.196 1.00 79.75 75 LYS A N 1
ATOM 627 C CA . LYS A 1 75 ? -5.834 -1.455 -7.661 1.00 79.75 75 LYS A CA 1
ATOM 628 C C . LYS A 1 75 ? -4.856 -2.632 -7.455 1.00 79.75 75 LYS A C 1
ATOM 630 O O . LYS A 1 75 ? -3.633 -2.466 -7.540 1.00 79.75 75 LYS A O 1
ATOM 635 N N . PRO A 1 76 ? -5.371 -3.853 -7.232 1.00 72.81 76 PRO A N 1
ATOM 636 C CA . PRO A 1 76 ? -4.558 -5.043 -6.963 1.00 72.81 76 PRO A CA 1
ATOM 637 C C . PRO A 1 76 ? -3.579 -5.389 -8.092 1.00 72.81 76 PRO A C 1
ATOM 639 O O . PRO A 1 76 ? -2.460 -5.830 -7.822 1.00 72.81 76 PRO A O 1
ATOM 642 N N . GLU A 1 77 ? -3.954 -5.152 -9.357 1.00 73.88 77 GLU A N 1
ATOM 643 C CA . GLU A 1 77 ? -3.104 -5.510 -10.502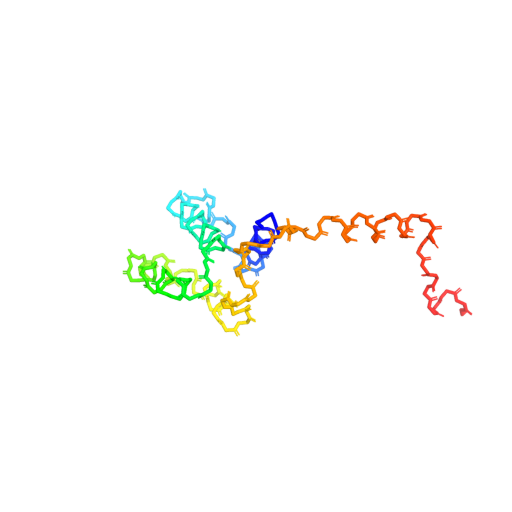 1.00 73.88 77 GLU A CA 1
ATOM 644 C C . GLU A 1 77 ? -1.823 -4.669 -10.561 1.00 73.88 77 GLU A C 1
ATOM 646 O O . GLU A 1 77 ? -0.761 -5.161 -10.949 1.00 73.88 77 GLU A O 1
ATOM 651 N N . ARG A 1 78 ? -1.897 -3.397 -10.149 1.00 73.00 78 ARG A N 1
ATOM 652 C CA . ARG A 1 78 ? -0.723 -2.510 -10.097 1.00 73.00 78 ARG A CA 1
ATOM 653 C C . ARG A 1 78 ? 0.070 -2.690 -8.808 1.00 73.00 78 ARG A C 1
ATOM 655 O O . ARG A 1 78 ? 1.270 -2.423 -8.796 1.00 73.00 78 ARG A O 1
ATOM 662 N N . PHE A 1 79 ? -0.587 -3.161 -7.749 1.00 76.00 79 PHE A N 1
ATOM 663 C CA . PHE A 1 79 ? 0.039 -3.462 -6.467 1.00 76.00 79 PHE A CA 1
ATOM 664 C C . PHE A 1 79 ? 0.883 -4.743 -6.511 1.00 76.00 79 PHE A C 1
ATOM 666 O O . PHE A 1 79 ? 1.938 -4.809 -5.884 1.00 76.00 79 PHE A O 1
ATOM 673 N N . SER A 1 80 ? 0.484 -5.752 -7.288 1.00 79.19 80 SER A N 1
ATOM 674 C CA . SER A 1 80 ? 1.259 -6.989 -7.383 1.00 79.19 80 SER A CA 1
ATOM 675 C C . SER A 1 80 ? 2.643 -6.767 -8.024 1.00 79.19 80 SER A C 1
ATOM 677 O O . SER A 1 80 ? 2.799 -6.291 -9.156 1.00 79.19 80 SER A O 1
ATOM 679 N N . CYS A 1 81 ? 3.681 -7.158 -7.285 1.00 75.50 81 CYS A N 1
ATOM 680 C CA . CYS A 1 81 ? 5.045 -7.363 -7.774 1.00 75.50 81 CYS A CA 1
ATOM 681 C C . CYS A 1 81 ? 5.328 -8.836 -8.106 1.00 75.50 81 CYS A C 1
ATOM 683 O O . CYS A 1 81 ? 6.482 -9.183 -8.380 1.00 75.50 81 CYS A O 1
ATOM 685 N N . TYR A 1 82 ? 4.317 -9.708 -8.047 1.00 77.56 82 TYR A N 1
ATOM 686 C CA . TYR A 1 82 ? 4.486 -11.138 -8.266 1.00 77.56 82 TYR A CA 1
ATOM 687 C C . TYR A 1 82 ? 5.089 -11.408 -9.648 1.00 77.56 82 TYR A C 1
ATOM 689 O O . TYR A 1 82 ? 4.633 -10.872 -10.656 1.00 77.56 82 TYR A O 1
ATOM 697 N N . ARG A 1 83 ? 6.166 -12.204 -9.678 1.00 74.19 83 ARG A N 1
ATOM 698 C CA . ARG A 1 83 ? 6.940 -12.570 -10.883 1.00 74.19 83 ARG A CA 1
ATOM 699 C C . ARG A 1 83 ? 7.506 -11.407 -11.715 1.00 74.19 83 ARG A C 1
ATOM 701 O O . ARG A 1 83 ? 8.063 -11.652 -12.780 1.00 74.19 83 ARG A O 1
ATOM 708 N N . LYS A 1 84 ? 7.472 -10.159 -11.234 1.00 72.31 84 LYS A N 1
ATOM 709 C CA . LYS A 1 84 ? 8.197 -9.064 -11.896 1.00 72.31 84 LYS A CA 1
ATOM 710 C C . LYS A 1 84 ? 9.700 -9.241 -11.678 1.00 72.31 84 LYS A C 1
ATOM 712 O O . LYS A 1 84 ? 10.151 -9.337 -10.534 1.00 72.31 84 LYS A O 1
ATOM 717 N N . VAL A 1 85 ? 10.458 -9.274 -12.777 1.00 66.81 85 VAL A N 1
ATOM 718 C CA . VAL A 1 85 ? 11.931 -9.363 -12.775 1.00 66.81 85 VAL A CA 1
ATOM 719 C C . VAL A 1 85 ? 12.528 -8.098 -12.152 1.00 66.81 85 VAL A C 1
ATOM 721 O O . VAL A 1 85 ? 13.297 -8.179 -11.199 1.00 66.81 85 VAL A O 1
ATOM 724 N N . ASN A 1 86 ? 12.067 -6.921 -12.584 1.00 62.50 86 ASN A N 1
ATOM 725 C CA . ASN A 1 86 ? 12.374 -5.655 -11.920 1.00 62.50 86 ASN A CA 1
ATOM 726 C C . ASN A 1 86 ? 11.290 -5.319 -10.895 1.00 62.50 86 ASN A C 1
ATOM 728 O O . ASN A 1 86 ? 10.214 -4.822 -11.221 1.00 62.50 86 ASN A O 1
ATOM 732 N N . ARG A 1 87 ? 11.590 -5.594 -9.624 1.00 62.09 87 ARG A N 1
ATOM 733 C CA . ARG A 1 87 ? 10.710 -5.298 -8.477 1.00 62.09 87 ARG A CA 1
ATOM 734 C C . ARG A 1 87 ? 10.875 -3.869 -7.952 1.00 62.09 87 ARG A C 1
ATOM 736 O O . ARG A 1 87 ? 10.240 -3.512 -6.952 1.00 62.09 87 ARG A O 1
ATOM 743 N N . THR A 1 88 ? 11.762 -3.096 -8.569 1.00 63.81 88 THR A N 1
ATOM 744 C CA . THR A 1 88 ? 12.064 -1.701 -8.262 1.00 63.81 88 THR A CA 1
ATOM 745 C C . THR A 1 88 ? 12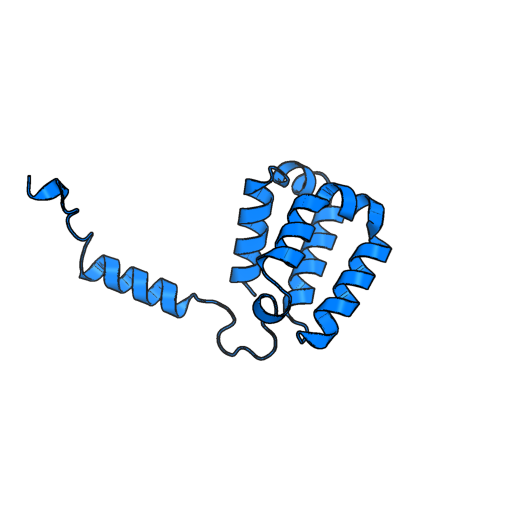.380 -0.948 -9.554 1.00 63.81 88 THR A C 1
ATOM 747 O O . THR A 1 88 ? 13.158 -1.415 -10.378 1.00 63.81 88 THR A O 1
ATOM 750 N N . ASN A 1 89 ? 11.849 0.261 -9.712 1.00 67.12 89 ASN A N 1
ATOM 751 C CA . ASN A 1 89 ? 12.207 1.220 -10.761 1.00 67.12 89 ASN A CA 1
ATOM 752 C C . ASN A 1 89 ? 13.619 1.810 -10.573 1.00 67.12 89 ASN A C 1
ATOM 754 O O . ASN A 1 89 ? 13.909 2.888 -11.086 1.00 67.12 89 ASN A O 1
ATOM 758 N N . ASN A 1 90 ? 14.503 1.164 -9.800 1.00 70.88 90 ASN A N 1
ATOM 759 C CA . ASN A 1 90 ? 15.833 1.695 -9.492 1.00 70.88 90 ASN A CA 1
ATOM 760 C C . ASN A 1 90 ? 16.659 1.919 -10.759 1.00 70.88 90 ASN A C 1
ATOM 762 O O . ASN A 1 90 ? 17.357 2.922 -10.828 1.00 70.88 90 ASN A O 1
ATOM 766 N N . ASN A 1 91 ? 16.522 1.049 -11.763 1.00 71.75 91 ASN A N 1
ATOM 767 C CA . ASN A 1 91 ? 17.241 1.176 -13.033 1.00 71.75 91 ASN A CA 1
ATOM 768 C C . ASN A 1 91 ? 16.780 2.390 -13.849 1.00 71.75 91 ASN A C 1
ATOM 770 O O . ASN A 1 91 ? 17.590 3.107 -14.422 1.00 71.75 91 ASN A O 1
ATOM 774 N N . ILE A 1 92 ? 15.477 2.664 -13.872 1.00 77.25 92 ILE A N 1
ATOM 775 C CA . ILE A 1 92 ? 14.929 3.841 -14.555 1.00 77.25 92 ILE A CA 1
ATOM 776 C C . ILE A 1 92 ? 15.275 5.110 -13.765 1.00 77.25 92 ILE A C 1
ATOM 778 O O . ILE A 1 92 ? 15.698 6.104 -14.346 1.00 77.25 92 ILE A O 1
ATOM 782 N N . LYS A 1 93 ? 15.192 5.079 -12.427 1.00 77.06 93 LYS A N 1
ATOM 783 C CA . LYS A 1 93 ? 15.619 6.196 -11.564 1.00 77.06 93 LYS A CA 1
ATOM 784 C C . LYS A 1 93 ? 17.111 6.501 -11.712 1.00 77.06 93 LYS A C 1
ATOM 786 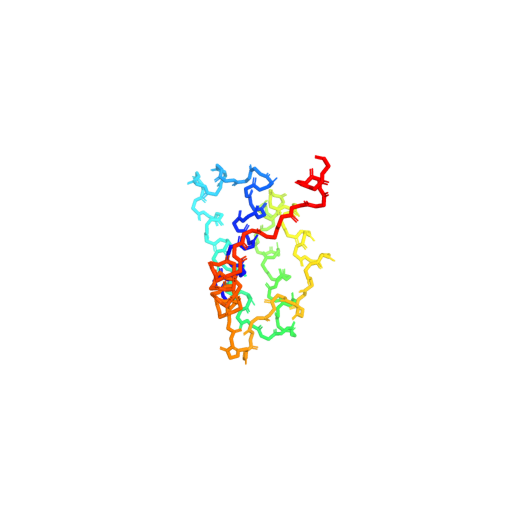O O . LYS A 1 93 ? 17.479 7.673 -11.767 1.00 77.06 93 LYS A O 1
ATOM 791 N N . SER A 1 94 ? 17.967 5.480 -11.773 1.00 80.25 94 SER A N 1
ATOM 792 C CA . SER A 1 94 ? 19.408 5.658 -11.969 1.00 80.25 94 SER A CA 1
ATOM 793 C C . SER A 1 94 ? 19.705 6.189 -13.367 1.00 80.25 94 SER A C 1
ATOM 795 O O . SER A 1 94 ? 20.474 7.139 -13.487 1.00 80.25 94 SER A O 1
ATOM 797 N N . TYR A 1 95 ? 19.023 5.678 -14.395 1.00 83.19 95 TYR A N 1
ATOM 798 C CA . TYR A 1 95 ? 19.097 6.211 -15.752 1.00 83.19 95 TYR A CA 1
ATOM 799 C C . TYR A 1 95 ? 18.710 7.697 -15.804 1.00 83.19 95 TYR A C 1
ATOM 801 O O . TYR A 1 95 ? 19.510 8.514 -16.252 1.00 83.19 95 TYR A O 1
ATOM 809 N N . HIS A 1 96 ? 17.549 8.086 -15.261 1.00 82.19 96 HIS A N 1
ATOM 810 C CA . HIS A 1 96 ? 17.129 9.492 -15.203 1.00 82.19 96 HIS A CA 1
ATOM 811 C C . HIS A 1 96 ? 18.096 10.369 -14.401 1.00 82.19 96 HIS A C 1
ATOM 813 O O . HIS A 1 96 ? 18.337 11.512 -14.780 1.00 82.19 96 HIS A O 1
ATOM 819 N N . ARG A 1 97 ? 18.682 9.854 -13.311 1.00 83.06 97 ARG A N 1
ATOM 820 C CA . ARG A 1 97 ? 19.701 10.579 -12.538 1.00 83.06 97 ARG A CA 1
ATOM 821 C C . ARG A 1 97 ? 20.954 10.835 -13.371 1.00 83.06 97 ARG A C 1
ATOM 823 O O . ARG A 1 97 ? 21.441 11.959 -13.382 1.00 83.06 97 ARG A O 1
ATOM 830 N N . VAL A 1 98 ? 21.465 9.817 -14.062 1.00 85.12 98 VAL A N 1
ATOM 831 C CA . VAL A 1 98 ? 22.630 9.951 -14.950 1.00 85.12 98 VAL A CA 1
ATOM 832 C C . VAL A 1 98 ? 22.322 10.916 -16.091 1.00 85.12 98 VAL A C 1
ATOM 834 O O . VAL A 1 98 ? 23.143 11.771 -16.401 1.00 85.12 98 VAL A O 1
ATOM 837 N N . LEU A 1 99 ? 21.129 10.827 -16.675 1.00 82.31 99 LEU A N 1
ATOM 838 C CA . LEU A 1 99 ? 20.684 11.722 -17.737 1.00 82.31 99 LEU A CA 1
ATOM 839 C C . LEU A 1 99 ? 20.621 13.182 -17.258 1.00 82.31 99 LEU A C 1
ATOM 841 O O . LEU A 1 99 ? 21.153 14.058 -17.927 1.00 82.31 99 LEU A O 1
ATOM 845 N N . ARG A 1 100 ? 20.067 13.435 -16.064 1.00 81.75 100 ARG A N 1
ATOM 846 C CA . ARG A 1 100 ? 20.031 14.768 -15.438 1.00 81.75 100 ARG A CA 1
ATOM 847 C C . ARG A 1 100 ? 21.426 15.318 -15.137 1.00 81.75 100 ARG A C 1
ATOM 849 O O . ARG A 1 100 ? 21.656 16.507 -15.295 1.00 81.75 100 ARG A O 1
ATOM 856 N N . LEU A 1 101 ? 22.356 14.464 -14.706 1.00 83.56 101 LEU A N 1
ATOM 857 C CA . LEU A 1 101 ? 23.748 14.863 -14.474 1.00 83.56 101 LEU A CA 1
ATOM 858 C C . LEU A 1 101 ? 24.471 15.205 -15.783 1.00 83.56 101 LEU A C 1
ATOM 860 O O . LEU A 1 101 ? 25.266 16.135 -15.802 1.00 83.56 101 LEU A O 1
ATOM 864 N N . LYS A 1 102 ? 24.195 14.468 -16.866 1.00 80.75 102 LYS A N 1
ATOM 865 C CA . LYS A 1 102 ? 24.822 14.686 -18.178 1.00 80.75 102 LYS A CA 1
ATOM 866 C C . LYS A 1 102 ? 24.256 15.888 -18.933 1.00 80.75 102 LYS A C 1
ATOM 868 O O . LYS A 1 102 ? 25.014 16.578 -19.598 1.00 80.75 102 LYS A O 1
ATOM 873 N N . LEU A 1 103 ? 22.943 16.103 -18.868 1.00 79.25 103 LEU A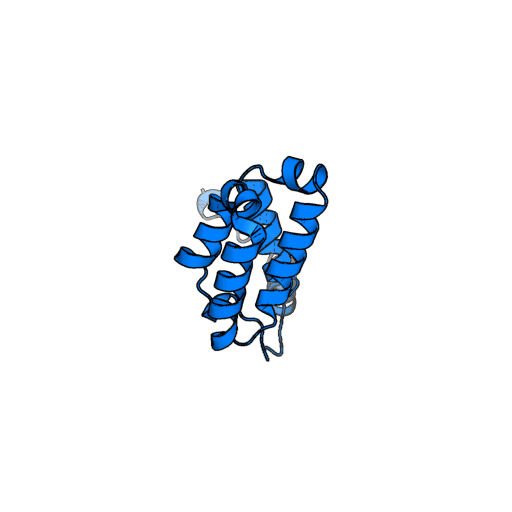 N 1
ATOM 874 C CA . LEU A 1 103 ? 22.255 17.173 -19.601 1.00 79.25 103 LEU A CA 1
ATOM 875 C C . LEU A 1 103 ? 22.119 18.471 -18.792 1.00 79.25 103 LEU A C 1
ATOM 877 O O . LEU A 1 103 ? 21.733 19.491 -19.351 1.00 79.25 103 LEU A O 1
ATOM 881 N N . GLY A 1 104 ? 22.419 18.446 -17.490 1.00 70.06 104 GLY A N 1
ATOM 882 C CA . GLY A 1 104 ? 22.117 19.556 -16.590 1.00 70.06 104 GLY A CA 1
ATOM 883 C C . GLY A 1 104 ? 20.612 19.709 -16.335 1.00 70.06 104 GLY A C 1
ATOM 884 O O . GLY A 1 104 ? 19.794 18.868 -16.722 1.00 70.06 104 GLY A O 1
ATOM 885 N N . SER A 1 105 ? 20.224 20.777 -15.635 1.00 66.56 105 SER A N 1
ATOM 886 C CA . SER A 1 105 ? 18.817 21.183 -15.595 1.00 66.56 105 SER A CA 1
ATOM 887 C C . SER A 1 105 ? 18.504 21.847 -16.930 1.00 66.56 105 SER A C 1
ATOM 889 O O . SER A 1 105 ? 19.210 22.777 -17.307 1.00 66.56 105 SER A O 1
ATOM 891 N N . HIS A 1 106 ? 17.489 21.367 -17.655 1.00 63.91 106 HIS A N 1
ATOM 892 C CA . HIS A 1 106 ? 17.023 22.074 -18.847 1.00 63.91 106 HIS A CA 1
ATOM 893 C C . HIS A 1 106 ? 16.690 23.508 -18.420 1.00 63.91 106 HIS A C 1
ATOM 895 O O . HIS A 1 106 ? 15.926 23.646 -17.454 1.00 63.91 106 HIS A O 1
ATOM 901 N N . PRO A 1 107 ? 17.245 24.544 -19.076 1.00 61.22 107 PRO A N 1
ATOM 902 C CA . PRO A 1 107 ? 16.885 25.908 -18.748 1.00 61.22 107 PRO A CA 1
ATOM 903 C C . PRO A 1 107 ? 15.372 26.044 -18.902 1.00 61.22 107 PRO A C 1
ATOM 905 O O . PRO A 1 107 ? 14.799 25.609 -19.908 1.00 61.22 107 PRO A O 1
ATOM 908 N N . SER A 1 108 ? 14.703 26.521 -17.862 1.00 60.09 108 SER A N 1
ATOM 909 C CA . SER A 1 108 ? 13.270 26.767 -17.913 1.00 60.09 108 SER A CA 1
ATOM 910 C C . SER A 1 108 ? 12.992 27.791 -19.018 1.00 60.09 108 SER A C 1
ATOM 912 O O . SER A 1 108 ? 13.821 28.654 -19.288 1.00 60.09 108 SER A O 1
ATOM 914 N N . ILE A 1 109 ? 11.827 27.717 -19.671 1.00 59.66 109 ILE A N 1
ATOM 915 C CA . ILE A 1 109 ? 11.433 28.683 -20.721 1.00 59.66 109 ILE A CA 1
ATOM 916 C C . ILE A 1 109 ? 11.552 30.144 -20.234 1.00 59.66 109 ILE A C 1
ATOM 918 O O . ILE A 1 109 ? 11.738 31.051 -21.036 1.00 59.66 109 ILE A O 1
ATOM 922 N N . TRP A 1 110 ? 11.509 30.354 -18.918 1.00 59.12 110 TRP A N 1
ATOM 923 C CA . TRP A 1 110 ? 11.628 31.643 -18.243 1.00 59.12 110 TRP A CA 1
ATOM 924 C C . TRP A 1 110 ? 13.069 32.137 -18.031 1.00 59.12 110 TRP A C 1
ATOM 926 O O . TRP A 1 110 ? 13.244 33.269 -17.604 1.00 59.12 110 TRP A O 1
ATOM 936 N N . GLU A 1 111 ? 14.093 31.328 -18.313 1.00 57.59 111 GLU A N 1
ATOM 937 C CA . GLU A 1 111 ? 15.509 31.739 -18.236 1.00 57.59 111 GLU A CA 1
ATOM 938 C C . GLU A 1 111 ? 16.019 32.383 -19.539 1.00 57.59 111 GLU A C 1
ATOM 940 O O . GLU A 1 111 ? 17.154 32.846 -19.589 1.00 57.59 111 GLU A O 1
ATOM 945 N N . PHE A 1 112 ? 15.184 32.436 -20.583 1.00 55.88 112 PHE A N 1
ATOM 946 C CA . PHE A 1 112 ? 15.465 33.126 -21.852 1.00 55.88 112 PHE A CA 1
ATOM 947 C C . PHE A 1 112 ? 14.700 34.453 -22.007 1.00 55.88 112 PHE A C 1
ATOM 949 O O . PHE A 1 112 ? 14.622 34.977 -23.120 1.00 55.88 112 PHE A O 1
ATOM 956 N N . ALA A 1 113 ? 14.102 34.954 -20.922 1.00 44.94 113 ALA A N 1
ATOM 957 C CA . ALA A 1 113 ? 13.402 36.238 -20.882 1.00 44.94 113 ALA A CA 1
ATOM 958 C C . ALA A 1 113 ? 14.341 37.379 -20.472 1.00 44.94 113 ALA A C 1
ATOM 960 O O . ALA A 1 113 ? 15.162 37.162 -19.552 1.00 44.94 113 ALA A O 1
#

Organism: Cotesia congregata (NCBI:txid51543)

Sequence (113 aa):
MFEIYQAIIKKTTALKLDTLIEEREEFRVLIRKLLGLALLPATDINKAFEWLINNHKEMIKELKGLIRYWFETVKPERFSCYRKVNRTNNNIKSYHRVLRLKLGSHPSIWEFA

Foldseek 3Di:
DVVLVVVLVVQCVVVVVVVVVVVDVVNVVLVVQVLVLLQDDLVCSVVSVVVSCVVCV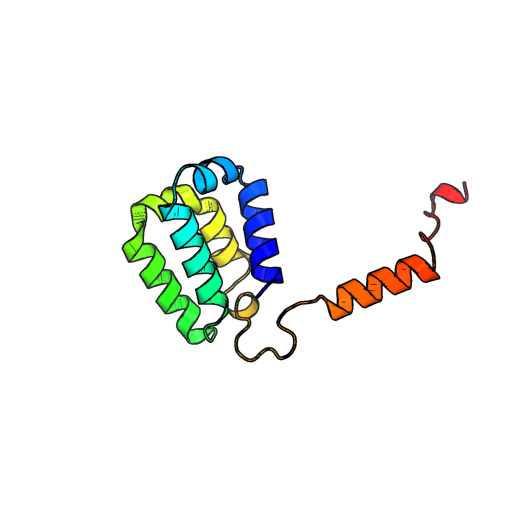VVCVVVVSVSCCCPPPCHSNNSHPHPPPPSDCVVVVVVVVVVCVVVPPDPDPVNVD